Protein AF-A0A368FT03-F1 (afdb_monomer)

pLDDT: mean 78.48, std 18.16, range [35.62, 97.81]

Secondary structure (DSSP, 8-state):
----SSSSSTTSSSS-TTTGGGSGGG--S-TTSTTGGG------GGGS-HHHHHHHHHHHHHHSS-HHHHHHS-TT--------HHHHT-PPP--EEEEEEETTEEEEEEE-

InterPro domains:
  IPR029044 Nucleotide-diphospho-sugar transferases [G3DSA:3.90.550.10] (18-99)

Mean predicted aligned error: 13.99 Å

Organism: Ancylostoma caninum (NCBI:txid29170)

Foldseek 3Di:
DDDDDPDPPVVPPDDDPPCVCVQQQADPDDCPFQCAQNDHRDDDLVPDDPVLNCLQVVCCVPPVDRVSSVSSHHPHHDHDPPDDPVRVPDDPDDFDWDFDDDPHDTDTDTDD

Nearest PDB structures (foldseek):
  4r14-assembly1_B  TM=2.984E-01  e=7.530E+00  Homo sapiens

Radius of gyration: 25.11 Å; Cα contacts (8 Å, |Δi|>4): 96; chains: 1; bounding box: 37×50×64 Å

Sequence (112 aa):
MHVSRQRHLAVFTELQDRDIFLHPIYKSGDPNQEGEKGRAVNIDTNRLSPEQKKLYDLGFQTYAFNQYASDLISVHRTLPDVVDKQGRNRKIRDFSVTPIRDNNTLRLEFTL

Structure (mmCIF, N/CA/C/O backbone):
data_AF-A0A368FT03-F1
#
_entry.id   AF-A0A368FT03-F1
#
loop_
_atom_site.group_PDB
_atom_site.id
_atom_site.type_symbol
_atom_site.label_atom_id
_atom_site.label_alt_id
_atom_site.label_comp_id
_atom_site.label_asym_id
_atom_site.label_entity_id
_atom_site.label_seq_id
_atom_site.pdbx_PDB_ins_code
_atom_site.Cartn_x
_atom_site.Cartn_y
_atom_site.Cartn_z
_atom_site.occupancy
_atom_site.B_iso_or_equiv
_atom_site.auth_seq_id
_atom_site.auth_comp_id
_atom_site.auth_asym_id
_atom_site.auth_atom_id
_atom_site.pdbx_PDB_model_num
ATOM 1 N N . MET A 1 1 ? -23.134 39.662 18.868 1.00 37.06 1 MET A N 1
ATOM 2 C CA . MET A 1 1 ? -23.599 38.718 17.830 1.00 37.06 1 MET A CA 1
ATOM 3 C C . MET A 1 1 ? -22.515 38.586 16.768 1.00 37.06 1 MET A C 1
ATOM 5 O O . MET A 1 1 ? -22.021 39.607 16.320 1.00 37.06 1 MET A O 1
ATOM 9 N N . HIS A 1 2 ? -22.190 37.341 16.408 1.00 36.16 2 HIS A N 1
ATOM 10 C CA . HIS A 1 2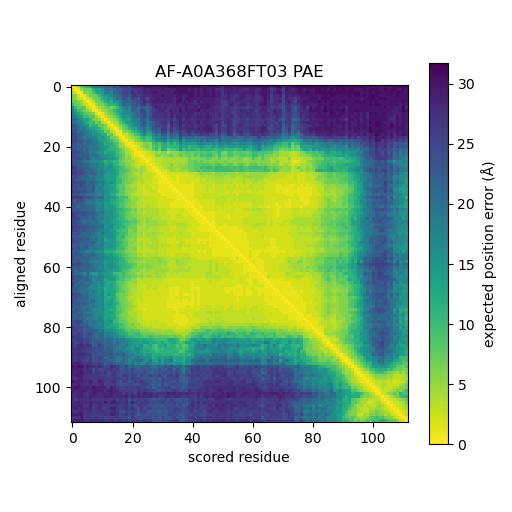 ? -21.395 36.899 15.251 1.00 36.16 2 HIS A CA 1
ATOM 11 C C . HIS A 1 2 ? -19.879 37.167 15.233 1.00 36.16 2 HIS A C 1
ATOM 13 O O . HIS A 1 2 ? -19.376 38.005 14.497 1.00 36.16 2 HIS A O 1
ATOM 19 N N . VAL A 1 3 ? -19.143 36.304 15.942 1.00 43.97 3 VAL A N 1
ATOM 20 C CA . VAL A 1 3 ? -17.785 35.886 15.559 1.00 43.97 3 VAL A CA 1
ATOM 21 C C . VAL A 1 3 ? -17.877 34.405 15.210 1.00 43.97 3 VAL A C 1
ATOM 23 O O . VAL A 1 3 ? -18.119 33.616 16.116 1.00 43.97 3 VAL A O 1
ATOM 26 N N . SER A 1 4 ? -17.761 34.017 13.934 1.00 46.03 4 SER A N 1
ATOM 27 C CA . SER A 1 4 ? -17.463 32.633 13.503 1.00 46.03 4 SER A CA 1
ATOM 28 C C . SER A 1 4 ? -17.352 32.536 11.979 1.00 46.03 4 SER A C 1
ATOM 30 O O . SER A 1 4 ? -18.292 32.132 11.303 1.00 46.03 4 SER A O 1
ATOM 32 N N . ARG A 1 5 ? -16.189 32.884 11.422 1.00 51.78 5 ARG A N 1
ATOM 33 C CA . ARG A 1 5 ? -15.773 32.414 10.083 1.00 51.78 5 ARG A CA 1
ATOM 34 C C . ARG A 1 5 ? -14.251 32.263 9.949 1.00 51.78 5 ARG A C 1
ATOM 36 O O . ARG A 1 5 ? -13.698 32.452 8.877 1.00 51.78 5 ARG A O 1
ATOM 43 N N . GLN A 1 6 ? -13.563 31.905 11.037 1.00 45.94 6 GLN A N 1
ATOM 44 C CA . GLN A 1 6 ? -12.091 31.841 11.047 1.00 45.94 6 GLN A CA 1
ATOM 45 C C . GLN A 1 6 ? -11.498 30.640 11.786 1.00 45.94 6 GLN A C 1
ATOM 47 O O . GLN A 1 6 ? -10.340 30.666 12.177 1.00 45.94 6 GLN A O 1
ATOM 52 N N . ARG A 1 7 ? -12.267 29.558 11.959 1.00 46.31 7 ARG A N 1
ATOM 53 C CA . ARG A 1 7 ? -11.766 28.343 12.626 1.00 46.31 7 ARG A CA 1
ATOM 54 C C . ARG A 1 7 ? -11.421 27.182 11.698 1.00 46.31 7 ARG A C 1
ATOM 56 O O . ARG A 1 7 ? -10.893 26.195 12.181 1.00 46.31 7 ARG A O 1
ATOM 63 N N . HIS A 1 8 ? -11.670 27.296 10.392 1.00 40.62 8 HIS A N 1
AT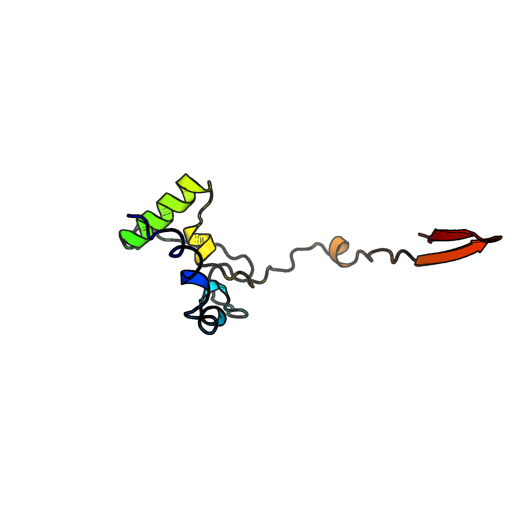OM 64 C CA . HIS A 1 8 ? -11.425 26.177 9.474 1.00 40.62 8 HIS A CA 1
ATOM 65 C C . HIS A 1 8 ? -10.137 26.307 8.647 1.00 40.62 8 HIS A C 1
ATOM 67 O O . HIS A 1 8 ? -9.587 25.291 8.240 1.00 40.62 8 HIS A O 1
ATOM 73 N N . LEU A 1 9 ? -9.634 27.529 8.421 1.00 35.62 9 LEU A N 1
ATOM 74 C CA . LEU A 1 9 ? -8.386 27.741 7.671 1.00 35.62 9 LEU A CA 1
ATOM 75 C C . LEU A 1 9 ? -7.132 27.803 8.558 1.00 35.62 9 LEU A C 1
ATOM 77 O O . LEU A 1 9 ? -6.044 27.546 8.065 1.00 35.62 9 LEU A O 1
ATOM 81 N N . ALA A 1 10 ? -7.272 28.109 9.851 1.00 37.53 10 ALA A N 1
ATOM 82 C CA . ALA A 1 10 ? -6.133 28.312 10.753 1.00 37.53 10 ALA A CA 1
ATOM 83 C C . ALA A 1 10 ? -5.579 27.018 11.383 1.00 37.53 10 ALA A C 1
ATOM 85 O O . ALA A 1 10 ? -4.543 27.053 12.033 1.00 37.53 10 ALA A O 1
ATOM 86 N N . VAL A 1 11 ? -6.245 25.871 11.208 1.00 43.81 11 VAL A N 1
ATOM 87 C CA . VAL A 1 11 ? -5.766 24.590 11.770 1.00 43.81 11 VAL A CA 1
ATOM 88 C C . VAL A 1 11 ? -4.665 23.968 10.902 1.00 43.81 11 VAL A C 1
ATOM 90 O O . VAL A 1 11 ? -3.857 23.198 11.402 1.00 43.81 11 VAL A O 1
ATOM 93 N N . PHE A 1 12 ? -4.587 24.330 9.618 1.00 46.91 12 PHE A N 1
ATOM 94 C CA . PHE A 1 12 ? -3.631 23.735 8.678 1.00 46.91 12 PHE A CA 1
ATOM 95 C C . PHE A 1 12 ? -2.248 24.397 8.667 1.00 46.91 12 PHE A C 1
ATOM 97 O O . PHE A 1 12 ? -1.333 23.831 8.084 1.00 46.91 12 PHE A O 1
ATOM 104 N N . THR A 1 13 ? -2.077 25.579 9.268 1.00 47.09 13 THR A N 1
ATOM 105 C CA . THR A 1 13 ? -0.872 26.394 9.032 1.00 47.09 13 THR A CA 1
ATOM 106 C C . THR A 1 13 ? 0.091 26.505 10.209 1.00 47.09 13 THR A C 1
ATOM 108 O O . THR A 1 13 ? 1.191 27.002 10.003 1.00 47.09 13 THR A O 1
ATOM 111 N N . GLU A 1 14 ? -0.267 26.083 11.427 1.00 52.59 14 GLU A N 1
ATOM 112 C CA . GLU A 1 14 ? 0.537 26.438 12.615 1.00 52.59 14 GLU A CA 1
ATOM 113 C C . GLU A 1 14 ? 1.105 25.287 13.444 1.00 52.59 14 GLU A C 1
ATOM 115 O O . GLU A 1 14 ? 1.884 25.551 14.354 1.00 52.59 14 GLU A O 1
ATOM 120 N N . LEU A 1 15 ? 0.831 24.022 13.122 1.00 50.19 15 LEU A N 1
ATOM 121 C CA . LEU A 1 15 ? 1.458 22.897 13.816 1.00 50.19 15 LEU A CA 1
ATOM 122 C C . LEU A 1 15 ? 1.809 21.784 12.809 1.00 50.19 15 LEU A C 1
ATOM 124 O O . LEU A 1 15 ? 0.917 21.211 12.194 1.00 50.19 15 LEU A O 1
ATOM 128 N N . GLN A 1 16 ? 3.109 21.463 12.697 1.00 51.97 16 GLN A N 1
ATOM 129 C CA . GLN A 1 16 ? 3.655 20.162 12.252 1.00 51.97 16 GLN A CA 1
ATOM 130 C C . GLN A 1 16 ? 4.115 19.876 10.788 1.00 51.97 16 GLN A C 1
ATOM 132 O O . GLN A 1 16 ? 4.123 18.721 10.370 1.00 51.97 16 GLN A O 1
ATOM 137 N N . ASP A 1 17 ? 4.688 20.821 10.033 1.00 56.72 17 ASP A N 1
ATOM 138 C CA . ASP A 1 17 ? 5.345 20.490 8.734 1.00 56.72 17 ASP A CA 1
ATOM 139 C C . ASP A 1 17 ? 6.614 19.606 8.841 1.00 56.72 17 ASP A C 1
ATOM 141 O O . ASP A 1 17 ? 7.130 19.103 7.842 1.00 56.72 17 ASP A O 1
ATOM 145 N N . ARG A 1 18 ? 7.162 19.395 10.044 1.00 53.66 18 ARG A N 1
ATOM 146 C CA . ARG A 1 18 ? 8.333 18.519 10.245 1.00 53.66 18 ARG A CA 1
ATOM 147 C C . ARG A 1 18 ? 7.969 17.058 10.523 1.00 53.66 18 ARG A C 1
ATOM 149 O O . ARG A 1 18 ? 8.794 16.189 10.252 1.00 53.66 18 ARG A O 1
ATOM 156 N N . ASP A 1 19 ? 6.741 16.785 10.962 1.00 59.00 19 ASP A N 1
ATOM 157 C CA . ASP A 1 19 ? 6.302 15.436 11.349 1.00 59.00 19 ASP A CA 1
ATOM 158 C C . ASP A 1 19 ? 5.628 14.674 10.198 1.00 59.00 19 ASP A C 1
ATOM 160 O O . ASP A 1 19 ? 5.543 13.447 10.233 1.00 59.00 19 ASP A O 1
ATOM 164 N N . ILE A 1 20 ? 5.228 15.362 9.123 1.00 62.16 20 ILE A N 1
ATOM 165 C CA . ILE A 1 20 ? 4.688 14.714 7.917 1.00 62.16 20 ILE A CA 1
ATOM 166 C C . ILE A 1 20 ? 5.689 13.734 7.292 1.00 62.16 20 ILE A C 1
ATOM 168 O O . ILE A 1 20 ? 5.306 12.633 6.918 1.00 62.16 20 ILE A O 1
ATOM 172 N N . PHE A 1 21 ? 6.984 14.062 7.264 1.00 62.75 21 PHE A N 1
ATOM 173 C CA . PHE A 1 21 ? 8.019 13.169 6.725 1.00 62.75 21 PHE A CA 1
ATOM 174 C C . PHE A 1 21 ? 8.384 12.012 7.670 1.00 62.75 21 PHE A C 1
ATOM 176 O O . PHE A 1 21 ? 9.042 11.063 7.247 1.00 62.75 21 PHE A O 1
ATOM 183 N N . LEU A 1 22 ? 7.959 12.074 8.936 1.00 68.81 22 LEU A N 1
ATOM 184 C CA . LEU A 1 22 ? 8.089 10.985 9.909 1.00 68.81 22 LEU A CA 1
ATOM 185 C C . LEU A 1 22 ? 6.877 10.047 9.892 1.00 68.81 22 LEU A C 1
ATOM 187 O O . LEU A 1 22 ? 6.953 8.942 10.433 1.00 68.81 22 LEU A O 1
ATOM 191 N N . HIS A 1 23 ? 5.764 10.458 9.275 1.00 78.19 23 HIS A N 1
ATOM 192 C CA . HIS A 1 23 ? 4.572 9.628 9.211 1.00 78.19 23 HIS A CA 1
ATOM 193 C C . HIS A 1 23 ? 4.862 8.362 8.379 1.00 78.19 23 HIS A C 1
ATOM 195 O O . HIS A 1 23 ? 5.391 8.473 7.267 1.00 78.19 23 HIS A O 1
ATOM 201 N N . PRO A 1 24 ? 4.501 7.155 8.864 1.00 75.56 24 PRO A N 1
ATOM 202 C CA . PRO A 1 24 ? 4.866 5.889 8.221 1.00 75.56 24 PRO A CA 1
ATOM 203 C C . PRO A 1 24 ? 4.512 5.803 6.730 1.00 75.56 24 PRO A C 1
ATOM 205 O O . PRO A 1 24 ? 5.248 5.194 5.957 1.00 75.56 24 PRO A O 1
ATOM 208 N N . ILE A 1 25 ? 3.431 6.465 6.311 1.00 83.94 25 ILE A N 1
ATOM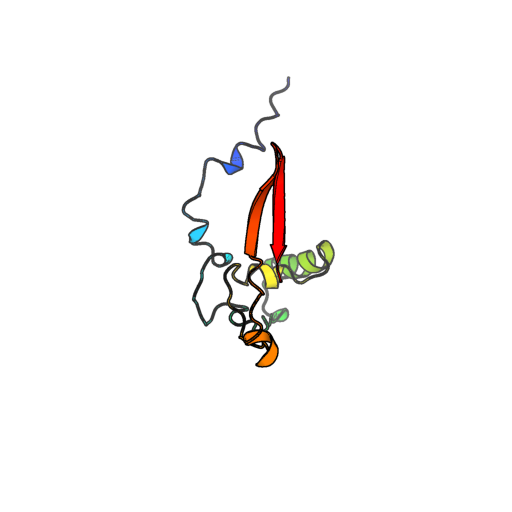 209 C CA . ILE A 1 25 ? 2.979 6.498 4.911 1.00 83.94 25 ILE A CA 1
ATOM 210 C C . ILE A 1 25 ? 3.950 7.208 3.956 1.00 83.94 25 ILE A C 1
ATOM 212 O O . ILE A 1 25 ? 3.915 6.926 2.765 1.00 83.94 25 ILE A O 1
ATOM 216 N N . TYR A 1 26 ? 4.820 8.100 4.446 1.00 83.94 26 TYR A N 1
ATOM 217 C CA . TYR A 1 26 ? 5.832 8.794 3.633 1.00 83.94 26 TYR A CA 1
ATOM 218 C C . TYR A 1 26 ? 7.232 8.186 3.781 1.00 83.94 26 TYR A C 1
ATOM 220 O O . TYR A 1 26 ? 8.172 8.611 3.107 1.00 8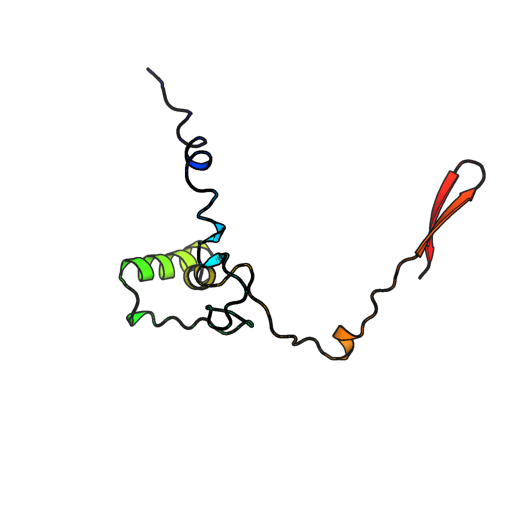3.94 26 TYR A O 1
ATOM 228 N N . LYS A 1 27 ? 7.398 7.165 4.631 1.00 81.25 27 LYS A N 1
ATOM 229 C CA . LYS A 1 27 ? 8.662 6.430 4.718 1.00 81.25 27 LYS A CA 1
ATOM 230 C C . LYS A 1 27 ? 8.893 5.685 3.401 1.00 81.25 27 LYS A C 1
ATOM 232 O O . LYS A 1 27 ? 7.974 5.079 2.857 1.00 81.25 27 LYS A O 1
ATOM 237 N N . SER A 1 28 ? 10.113 5.739 2.879 1.00 82.62 28 SER A N 1
ATOM 238 C CA . SER A 1 28 ? 10.512 5.040 1.654 1.00 82.62 28 SER A CA 1
ATOM 239 C C . SER A 1 28 ? 11.682 4.096 1.925 1.00 82.62 28 SER A C 1
ATOM 241 O O . SER A 1 28 ? 12.423 4.266 2.895 1.00 82.62 28 SER A O 1
ATOM 243 N N . GLY A 1 29 ? 11.837 3.078 1.076 1.00 80.38 29 GLY A N 1
ATOM 244 C CA . GLY A 1 29 ? 12.999 2.185 1.093 1.00 80.38 29 GLY A CA 1
ATOM 245 C C . GLY A 1 29 ? 13.010 1.116 2.190 1.00 80.38 29 GLY A C 1
ATOM 246 O O . GLY A 1 29 ? 13.996 0.392 2.292 1.00 80.38 29 GLY A O 1
ATOM 247 N N . ASP A 1 30 ? 11.947 0.979 2.988 1.00 89.00 30 ASP A N 1
ATOM 248 C CA . ASP A 1 30 ? 11.823 -0.105 3.965 1.00 89.00 30 ASP A CA 1
ATOM 249 C C . ASP A 1 30 ? 11.280 -1.375 3.282 1.00 89.00 30 ASP A C 1
ATOM 251 O O . ASP A 1 30 ? 10.088 -1.443 2.974 1.00 89.00 30 ASP A O 1
ATOM 255 N N . PRO A 1 31 ? 12.112 -2.408 3.039 1.00 90.62 31 PRO A N 1
ATOM 256 C CA . PRO A 1 31 ? 11.686 -3.600 2.311 1.00 90.62 31 PRO A CA 1
ATOM 257 C C . PRO A 1 31 ? 10.593 -4.390 3.038 1.00 90.62 31 PRO A C 1
ATOM 259 O O . PRO A 1 31 ? 9.909 -5.181 2.384 1.00 90.62 31 PRO A O 1
ATOM 262 N N . ASN A 1 32 ? 10.429 -4.189 4.352 1.00 91.50 32 ASN A N 1
ATOM 263 C CA . ASN A 1 32 ? 9.465 -4.889 5.200 1.00 91.50 32 ASN A CA 1
ATOM 264 C C . ASN A 1 32 ? 8.158 -4.118 5.383 1.00 91.50 32 ASN A C 1
ATOM 266 O O . ASN A 1 32 ? 7.234 -4.647 5.994 1.00 91.50 32 ASN A O 1
ATOM 270 N N . GLN A 1 33 ? 8.064 -2.898 4.856 1.00 91.75 33 GLN A N 1
ATOM 271 C CA . GLN A 1 33 ? 6.836 -2.125 4.927 1.00 91.75 33 GLN A CA 1
ATOM 272 C C . GLN A 1 33 ? 5.678 -2.840 4.219 1.00 91.75 33 GLN A C 1
ATOM 274 O O . GLN A 1 33 ? 5.862 -3.571 3.235 1.00 91.75 33 GLN A O 1
ATOM 279 N N . GLU A 1 34 ? 4.473 -2.619 4.736 1.00 94.81 34 GLU A N 1
ATOM 280 C CA . GLU A 1 34 ? 3.240 -3.126 4.148 1.00 94.81 34 GLU A CA 1
ATOM 281 C C . GLU A 1 34 ? 3.108 -2.683 2.685 1.00 94.81 34 GLU A C 1
ATOM 283 O O . GLU A 1 34 ? 3.324 -1.523 2.329 1.00 94.81 34 GLU A O 1
ATOM 288 N N . GLY A 1 35 ? 2.783 -3.633 1.808 1.00 94.88 35 GLY A N 1
ATOM 289 C CA . GLY A 1 35 ? 2.587 -3.368 0.381 1.00 94.88 35 GLY A CA 1
ATOM 290 C C . GLY A 1 35 ? 3.853 -3.142 -0.453 1.00 94.88 35 GLY A C 1
ATOM 291 O O . GLY A 1 35 ? 3.734 -2.954 -1.670 1.00 94.88 35 GLY A O 1
ATOM 292 N N . GLU A 1 36 ? 5.047 -3.174 0.150 1.00 95.94 36 GLU A N 1
ATOM 293 C CA . GLU A 1 36 ? 6.314 -2.956 -0.555 1.00 95.94 36 GLU A CA 1
ATOM 294 C C . GLU A 1 36 ? 6.563 -4.047 -1.608 1.00 95.94 36 GLU A C 1
ATOM 296 O O . GLU A 1 36 ? 6.293 -5.231 -1.376 1.00 95.94 36 GLU A O 1
ATOM 301 N N . LYS A 1 37 ? 7.076 -3.672 -2.789 1.00 94.81 37 LYS A N 1
ATOM 302 C CA . LYS A 1 37 ? 7.155 -4.553 -3.974 1.00 94.81 37 LYS A CA 1
ATOM 303 C C . LYS A 1 37 ? 5.798 -5.141 -4.379 1.00 94.81 37 LYS A C 1
ATOM 305 O O . LYS A 1 37 ? 5.732 -6.249 -4.908 1.00 94.81 37 LYS A O 1
ATOM 310 N N . GLY A 1 38 ? 4.705 -4.430 -4.108 1.00 94.25 38 GLY A N 1
ATOM 311 C CA . GLY A 1 38 ? 3.357 -4.866 -4.471 1.00 94.25 38 GLY A CA 1
ATOM 312 C C . GLY A 1 38 ? 2.852 -6.100 -3.719 1.00 94.25 38 GLY A C 1
ATOM 313 O O . GLY A 1 38 ? 1.902 -6.728 -4.183 1.00 94.25 38 GLY A O 1
ATOM 314 N N . ARG A 1 39 ? 3.464 -6.473 -2.586 1.00 95.94 39 ARG A N 1
ATOM 315 C CA . ARG A 1 39 ? 2.991 -7.602 -1.771 1.00 95.94 39 ARG A CA 1
ATOM 316 C C . ARG A 1 39 ? 1.589 -7.328 -1.221 1.00 95.94 39 ARG A C 1
ATOM 318 O O . ARG A 1 39 ? 1.237 -6.186 -0.943 1.00 95.94 39 ARG A O 1
ATOM 325 N N . ALA A 1 40 ? 0.792 -8.379 -1.049 1.00 96.31 40 ALA A N 1
ATOM 326 C CA . ALA A 1 40 ? -0.519 -8.250 -0.426 1.00 96.31 40 ALA A CA 1
ATOM 327 C C . ALA A 1 40 ? -0.374 -7.865 1.055 1.00 96.31 40 ALA A C 1
ATOM 329 O O . ALA A 1 40 ? 0.413 -8.476 1.777 1.00 96.31 40 ALA A O 1
ATOM 330 N N . VAL A 1 41 ? -1.163 -6.886 1.498 1.00 96.00 41 VAL A N 1
ATOM 331 C CA . VAL A 1 41 ? -1.321 -6.544 2.917 1.00 96.00 41 VAL A CA 1
ATOM 332 C C . VAL A 1 41 ? -2.412 -7.444 3.481 1.00 96.00 41 VAL A C 1
ATOM 334 O O . VAL A 1 41 ? -3.580 -7.313 3.108 1.00 96.00 41 VAL A O 1
ATOM 337 N N . ASN A 1 42 ? -2.032 -8.400 4.327 1.00 94.62 42 ASN A N 1
ATOM 338 C CA . ASN A 1 42 ? -2.969 -9.356 4.910 1.00 94.62 42 ASN A CA 1
ATOM 339 C C . ASN A 1 42 ? -3.355 -8.914 6.324 1.00 94.62 42 ASN A C 1
ATOM 341 O O . ASN A 1 42 ? -2.518 -8.888 7.223 1.00 94.62 42 ASN A O 1
ATOM 345 N N . ILE A 1 43 ? -4.624 -8.558 6.511 1.00 94.94 43 ILE A N 1
ATOM 346 C CA . ILE A 1 43 ? -5.143 -8.045 7.779 1.00 94.94 43 ILE A CA 1
ATOM 347 C C . ILE A 1 43 ? -5.985 -9.133 8.436 1.00 94.94 43 ILE A C 1
ATOM 349 O O . ILE A 1 43 ? -7.056 -9.482 7.941 1.00 94.94 43 ILE A O 1
ATOM 353 N N . ASP A 1 44 ? -5.523 -9.626 9.583 1.00 96.06 44 ASP A N 1
ATOM 354 C CA . ASP A 1 44 ? -6.330 -10.484 10.447 1.00 96.06 44 ASP A CA 1
ATOM 355 C C . ASP A 1 44 ? -7.335 -9.626 11.224 1.00 96.06 44 ASP A C 1
ATOM 357 O O . ASP A 1 44 ? -7.005 -8.978 12.221 1.00 96.06 44 ASP A O 1
ATOM 361 N N . THR A 1 45 ? -8.579 -9.610 10.749 1.00 94.50 45 THR A N 1
ATOM 362 C CA . THR A 1 45 ? -9.657 -8.784 11.306 1.00 94.50 45 THR A CA 1
ATOM 363 C C . THR A 1 45 ? -10.016 -9.150 12.745 1.00 94.50 45 THR A C 1
ATOM 365 O O . THR A 1 45 ? -10.530 -8.297 13.468 1.00 94.5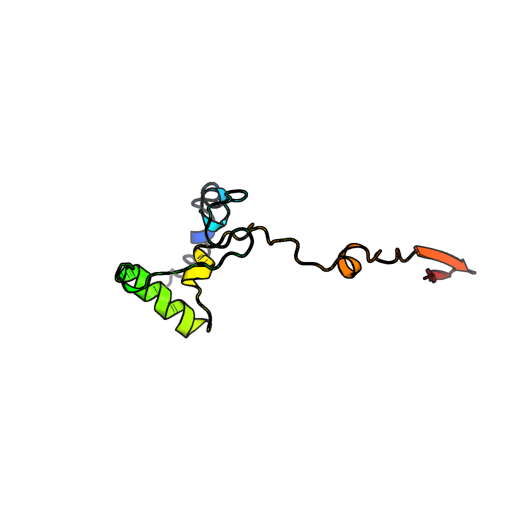0 45 THR A O 1
ATOM 368 N N . ASN A 1 46 ? -9.697 -10.369 13.198 1.00 96.81 46 ASN A N 1
ATOM 369 C CA . ASN A 1 46 ? -9.938 -10.803 14.578 1.00 96.81 46 ASN A CA 1
ATOM 370 C C . ASN A 1 46 ? -8.931 -10.207 15.567 1.00 96.81 46 ASN A C 1
ATOM 372 O O . ASN A 1 46 ? -9.167 -10.216 16.773 1.00 96.81 46 ASN A O 1
ATOM 376 N N . ARG A 1 47 ? -7.798 -9.704 15.064 1.00 97.00 47 ARG A N 1
ATOM 377 C CA . ARG A 1 47 ? -6.729 -9.099 15.869 1.00 97.00 47 ARG A CA 1
ATOM 378 C C . ARG A 1 47 ? -6.773 -7.575 15.871 1.00 97.00 47 ARG A C 1
ATOM 380 O O . ARG A 1 47 ? -5.941 -6.953 16.528 1.00 97.00 47 ARG A O 1
ATOM 387 N N . LEU A 1 48 ? -7.720 -6.976 15.150 1.00 96.31 48 LEU A N 1
ATOM 388 C CA . LEU A 1 48 ? -7.930 -5.535 15.159 1.00 96.31 48 LEU A CA 1
ATOM 389 C C . LEU A 1 48 ? -8.573 -5.102 16.475 1.00 96.31 48 LEU A C 1
ATOM 391 O O . LEU A 1 48 ? -9.507 -5.737 16.971 1.00 96.31 48 LEU A O 1
ATOM 395 N N . SER A 1 49 ? -8.120 -3.970 17.009 1.00 97.81 49 SER A N 1
ATOM 396 C CA . SER A 1 49 ? -8.854 -3.301 18.078 1.00 97.81 49 SER A CA 1
ATOM 397 C C . SER A 1 49 ? -10.243 -2.865 17.579 1.00 97.81 49 SER A C 1
ATOM 399 O O . SER A 1 49 ? -10.447 -2.690 16.371 1.00 97.81 49 SER A O 1
ATOM 401 N N . PRO A 1 50 ? -11.213 -2.621 18.478 1.00 97.62 50 PRO A N 1
ATOM 402 C CA . PRO A 1 50 ? -12.527 -2.118 18.078 1.00 97.62 50 PRO A CA 1
ATOM 403 C C . PRO A 1 50 ? -12.469 -0.823 17.252 1.00 97.62 50 PRO A C 1
ATOM 405 O O . PRO A 1 50 ? -13.299 -0.614 16.371 1.00 97.62 50 PRO A O 1
ATOM 408 N N . GLU A 1 51 ? -11.491 0.045 17.515 1.00 96.31 51 GLU A N 1
ATOM 409 C CA . GLU A 1 51 ? -11.285 1.297 16.779 1.00 96.31 51 GLU A CA 1
ATOM 410 C C . GLU A 1 51 ? -10.715 1.046 15.382 1.00 96.31 51 GLU A C 1
ATOM 412 O O . GLU A 1 51 ? -11.244 1.560 14.397 1.00 96.31 51 GLU A O 1
ATOM 417 N N . GLN A 1 52 ? -9.699 0.187 15.273 1.00 96.06 52 GLN A N 1
ATOM 418 C CA . GLN A 1 52 ? -9.128 -0.204 13.983 1.00 96.06 52 GLN A CA 1
ATOM 419 C C . GLN A 1 52 ? -10.161 -0.911 13.106 1.00 96.06 52 GLN A C 1
ATOM 421 O O . GLN A 1 52 ? -10.251 -0.635 11.912 1.00 96.06 52 GLN A O 1
ATOM 426 N N . LYS A 1 53 ? -10.992 -1.777 13.697 1.00 96.56 53 LYS A N 1
ATOM 427 C CA . LYS A 1 53 ? -12.065 -2.460 12.973 1.00 96.56 53 LYS A CA 1
ATOM 428 C C . LYS A 1 53 ? -13.091 -1.474 12.408 1.00 96.56 53 LYS A C 1
ATOM 430 O O . LYS A 1 53 ? -13.520 -1.637 11.272 1.00 96.56 53 LYS A O 1
ATOM 435 N N . LYS A 1 54 ? -13.450 -0.423 13.155 1.00 95.88 54 LYS A N 1
ATOM 436 C CA . LYS A 1 54 ? -14.334 0.637 12.640 1.00 95.88 54 LYS A CA 1
ATOM 437 C C . LYS A 1 54 ? -13.728 1.343 11.429 1.00 95.88 54 LYS A C 1
ATOM 439 O O . LYS A 1 54 ? -14.445 1.561 10.460 1.00 95.88 54 LYS A O 1
ATOM 444 N N . LEU A 1 55 ? -12.436 1.678 11.467 1.00 94.75 55 LEU A N 1
ATOM 445 C CA . LEU A 1 55 ? -11.744 2.302 10.330 1.00 94.75 55 LEU A CA 1
ATOM 446 C C . LEU A 1 55 ? -11.692 1.365 9.115 1.00 94.75 55 LEU A C 1
ATOM 448 O O . LEU A 1 55 ? -11.971 1.791 7.996 1.00 94.75 55 LEU A O 1
ATOM 452 N N . TYR A 1 56 ? -11.401 0.085 9.353 1.00 95.06 56 TYR A N 1
ATOM 453 C CA . TYR A 1 56 ? -11.428 -0.963 8.335 1.00 95.06 56 TYR A CA 1
ATOM 454 C C . TYR A 1 56 ? -12.798 -1.063 7.645 1.00 95.06 56 TYR A C 1
ATOM 456 O O . TYR A 1 56 ? -12.876 -0.996 6.418 1.00 95.06 56 TYR A O 1
ATOM 464 N N . ASP A 1 57 ? -13.879 -1.166 8.425 1.00 95.19 57 ASP A N 1
ATOM 465 C CA . ASP A 1 57 ? -15.241 -1.306 7.898 1.00 95.19 57 ASP A CA 1
ATOM 466 C C . ASP A 1 57 ? -15.716 -0.017 7.189 1.00 95.19 57 ASP A C 1
ATOM 468 O O . ASP A 1 57 ? -16.323 -0.078 6.115 1.00 95.19 57 ASP A O 1
ATOM 472 N N . LEU A 1 58 ? -15.417 1.157 7.762 1.00 95.06 58 LEU A N 1
ATOM 473 C CA . LEU A 1 58 ? -15.837 2.463 7.240 1.00 95.06 58 LEU A CA 1
ATOM 474 C C . LEU A 1 58 ? -15.216 2.768 5.875 1.00 95.06 58 LEU A C 1
ATOM 476 O O . LEU A 1 58 ? -15.911 3.267 4.987 1.00 95.06 58 LEU A O 1
ATOM 480 N N . GLY A 1 59 ? -13.927 2.467 5.701 1.00 90.62 59 GLY A N 1
ATOM 481 C CA . GLY A 1 59 ? -13.220 2.716 4.447 1.00 90.62 59 GLY A CA 1
ATOM 482 C C . GLY A 1 59 ? -13.874 1.992 3.271 1.00 90.62 59 GLY A C 1
ATOM 483 O O . GLY A 1 59 ? -14.119 2.588 2.222 1.00 90.62 59 GLY A O 1
ATOM 484 N N . PHE A 1 60 ? -14.257 0.730 3.478 1.00 89.31 60 PHE A N 1
ATOM 485 C CA . PHE A 1 60 ? -14.918 -0.058 2.442 1.00 89.31 60 PHE A CA 1
ATOM 486 C C . PHE A 1 60 ? -16.327 0.454 2.128 1.00 89.3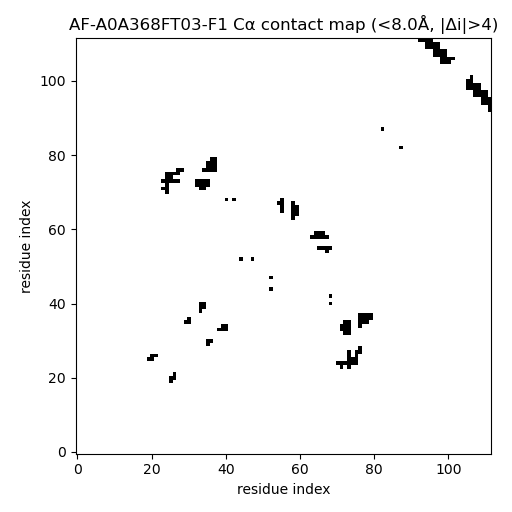1 60 PHE A C 1
ATOM 488 O O . PHE A 1 60 ? -16.686 0.575 0.960 1.00 89.31 60 PHE A O 1
ATOM 495 N N . GLN A 1 61 ? -17.112 0.810 3.149 1.00 93.81 61 GLN A N 1
ATOM 496 C CA . GLN A 1 61 ? -18.457 1.370 2.956 1.00 93.81 61 GLN A CA 1
ATOM 497 C C . GLN A 1 61 ? -18.435 2.727 2.242 1.00 93.81 61 GLN A C 1
ATOM 499 O O . GLN A 1 61 ? -19.321 3.013 1.442 1.00 93.81 61 GLN A O 1
ATOM 504 N N . THR A 1 62 ? -17.427 3.556 2.524 1.00 95.81 62 THR A N 1
ATOM 505 C CA . THR A 1 62 ? -17.346 4.931 2.010 1.00 95.81 62 THR A CA 1
ATOM 506 C C . THR A 1 62 ? -16.748 4.986 0.607 1.00 95.81 62 THR A C 1
ATOM 508 O O . THR A 1 62 ? -17.231 5.739 -0.236 1.00 95.81 62 THR A O 1
ATOM 511 N N . TYR A 1 63 ? -15.708 4.190 0.342 1.00 95.44 63 TYR A N 1
ATOM 512 C CA . TYR A 1 63 ? -14.901 4.318 -0.874 1.00 95.44 63 TYR A CA 1
ATOM 513 C C . TYR A 1 63 ? -14.912 3.076 -1.773 1.00 95.44 63 TYR A C 1
ATOM 515 O O . TYR A 1 63 ? -14.299 3.097 -2.838 1.00 95.44 63 TYR A O 1
ATOM 523 N N . ALA A 1 64 ? -15.598 2.001 -1.370 1.00 95.44 64 ALA A N 1
ATOM 524 C CA . ALA A 1 64 ? -15.636 0.715 -2.076 1.00 95.44 64 ALA A CA 1
ATOM 525 C C . ALA A 1 64 ? -14.257 0.042 -2.258 1.00 95.44 64 ALA A C 1
ATOM 527 O O . ALA A 1 64 ? -14.084 -0.819 -3.121 1.00 95.44 64 ALA A O 1
ATOM 528 N N . PHE A 1 65 ? -13.275 0.402 -1.426 1.00 94.69 65 PHE A N 1
ATOM 529 C CA . PHE A 1 65 ? -11.985 -0.280 -1.318 1.00 94.69 65 PHE A CA 1
ATOM 530 C C . PHE A 1 65 ? -11.494 -0.303 0.134 1.00 94.69 65 PHE A C 1
ATOM 532 O O . PHE A 1 65 ? -11.991 0.424 0.993 1.00 94.69 65 PH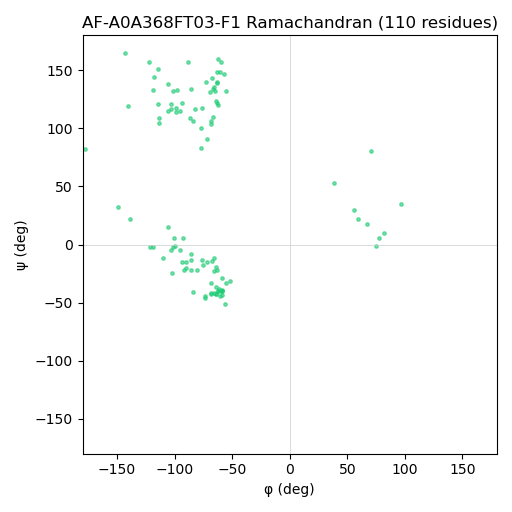E A O 1
ATOM 539 N N . ASN A 1 66 ? -10.503 -1.147 0.429 1.00 94.19 66 ASN A N 1
ATOM 540 C CA . ASN A 1 66 ? -9.926 -1.242 1.768 1.00 94.19 66 ASN A CA 1
ATOM 541 C C . ASN A 1 66 ? -8.976 -0.063 2.041 1.00 94.19 66 ASN A C 1
ATOM 543 O O . ASN A 1 66 ? -7.760 -0.173 1.869 1.00 94.19 66 ASN A O 1
ATOM 547 N N . GLN A 1 67 ? -9.545 1.070 2.451 1.00 94.81 67 GLN A N 1
ATOM 548 C CA . GLN A 1 67 ? -8.774 2.259 2.809 1.00 94.81 67 GLN A CA 1
ATOM 549 C C . GLN A 1 67 ? -7.811 1.984 3.965 1.00 94.81 67 GLN A C 1
ATOM 551 O O . GLN A 1 67 ? -6.665 2.402 3.896 1.00 94.81 67 GLN A O 1
ATOM 556 N N . TYR A 1 68 ? -8.225 1.211 4.971 1.00 95.19 68 TYR A N 1
ATOM 557 C CA . TYR A 1 68 ? -7.358 0.881 6.101 1.00 95.19 68 TYR A CA 1
ATOM 558 C C . TYR A 1 68 ? -6.073 0.167 5.657 1.00 95.19 68 TYR A C 1
ATOM 560 O O . TYR A 1 68 ? -4.996 0.488 6.143 1.00 95.19 68 TYR A O 1
ATOM 568 N N . ALA A 1 69 ? -6.150 -0.753 4.689 1.00 95.44 69 ALA A N 1
ATOM 569 C CA . ALA A 1 69 ? -4.953 -1.330 4.077 1.00 95.44 69 ALA A CA 1
ATOM 570 C C . ALA A 1 69 ? -4.146 -0.284 3.297 1.00 95.44 69 ALA A C 1
ATOM 572 O O . ALA A 1 69 ? -2.924 -0.274 3.391 1.00 95.44 69 ALA A O 1
ATOM 573 N N . SER A 1 70 ? -4.813 0.595 2.542 1.00 94.81 70 SER A N 1
ATOM 574 C CA . SER A 1 70 ? -4.154 1.675 1.795 1.00 94.81 70 SER A CA 1
ATOM 575 C C . SER A 1 70 ? -3.361 2.614 2.706 1.00 94.81 70 SER A C 1
ATOM 577 O O . SER A 1 70 ? -2.248 2.988 2.356 1.00 94.81 70 SER A O 1
ATOM 579 N N . ASP A 1 71 ? -3.895 2.944 3.881 1.00 93.06 71 ASP A N 1
ATOM 580 C CA . ASP A 1 71 ? -3.271 3.847 4.852 1.00 93.06 71 ASP A CA 1
ATOM 581 C C . ASP A 1 71 ? -2.049 3.219 5.553 1.00 93.06 71 ASP A C 1
ATOM 583 O O . ASP A 1 71 ? -1.253 3.929 6.163 1.00 93.06 71 ASP A O 1
ATOM 587 N N . LEU A 1 72 ? -1.860 1.896 5.462 1.00 93.00 72 LEU A N 1
ATOM 588 C CA . LEU A 1 72 ? -0.643 1.210 5.927 1.00 93.00 72 LEU A CA 1
ATOM 589 C C . LEU A 1 72 ? 0.470 1.208 4.868 1.00 93.00 72 LEU A C 1
ATOM 591 O O . LEU A 1 72 ? 1.649 1.044 5.198 1.00 93.00 72 LEU A O 1
ATOM 595 N N . ILE A 1 73 ? 0.103 1.370 3.598 1.00 93.94 73 ILE A N 1
ATOM 596 C CA . ILE A 1 73 ? 1.013 1.275 2.460 1.00 93.94 73 ILE A CA 1
ATOM 597 C C . ILE A 1 73 ? 1.688 2.629 2.227 1.00 93.94 73 ILE A C 1
ATOM 599 O O . ILE A 1 73 ? 1.034 3.669 2.177 1.00 93.94 73 ILE A O 1
ATOM 603 N N . SER A 1 74 ? 3.008 2.621 2.024 1.00 93.81 74 SER A N 1
ATOM 604 C CA . SER A 1 74 ? 3.732 3.844 1.661 1.00 93.81 74 SER A CA 1
ATOM 605 C C . SER A 1 74 ? 3.281 4.396 0.313 1.00 93.81 74 SER A C 1
ATOM 607 O O . SER A 1 74 ? 3.177 3.659 -0.675 1.00 93.81 74 SER A O 1
ATOM 609 N N . VAL A 1 75 ? 3.141 5.720 0.230 1.00 93.31 75 VAL A N 1
ATOM 610 C CA . VAL A 1 75 ? 2.935 6.426 -1.044 1.00 93.31 75 VAL A CA 1
ATOM 611 C C . VAL A 1 75 ? 4.170 6.363 -1.954 1.00 93.31 75 VAL A C 1
ATOM 613 O O . VAL A 1 75 ? 4.071 6.632 -3.148 1.00 93.31 75 VAL A O 1
ATOM 616 N N . HIS A 1 76 ? 5.326 5.963 -1.413 1.00 93.31 76 HIS A N 1
ATOM 617 C CA . HIS A 1 76 ? 6.592 5.789 -2.128 1.00 93.31 76 HIS A CA 1
ATOM 618 C C . HIS A 1 76 ? 6.971 4.317 -2.364 1.00 93.31 76 HIS A C 1
ATOM 620 O O . HIS A 1 76 ? 8.131 4.036 -2.672 1.00 93.31 76 HIS A O 1
ATOM 626 N N . ARG A 1 77 ? 6.034 3.370 -2.209 1.00 94.62 77 ARG A N 1
ATOM 627 C CA . ARG A 1 77 ? 6.324 1.940 -2.402 1.00 94.62 77 ARG A CA 1
ATOM 628 C C . ARG A 1 77 ? 6.889 1.649 -3.793 1.00 94.62 77 ARG A C 1
ATOM 630 O O . ARG A 1 77 ? 6.447 2.234 -4.786 1.00 94.62 77 ARG A O 1
ATOM 637 N N . THR A 1 78 ? 7.782 0.671 -3.895 1.00 94.44 78 THR A N 1
ATOM 638 C CA . THR A 1 78 ? 8.208 0.167 -5.208 1.00 94.44 78 THR A CA 1
ATOM 639 C C . THR A 1 78 ? 7.296 -0.955 -5.701 1.00 94.44 78 THR A C 1
ATOM 641 O O . THR A 1 78 ? 6.616 -1.630 -4.923 1.00 94.44 78 THR A O 1
ATOM 644 N N . LEU A 1 79 ? 7.277 -1.165 -7.017 1.00 93.94 79 LEU A N 1
ATOM 645 C CA . LEU A 1 79 ? 6.636 -2.310 -7.658 1.00 93.94 79 LEU A CA 1
ATOM 646 C C . LEU A 1 79 ? 7.699 -3.193 -8.322 1.00 93.94 79 LEU A C 1
ATOM 648 O O . LEU A 1 79 ? 8.747 -2.688 -8.731 1.00 93.94 79 LEU A O 1
ATOM 652 N N . PRO A 1 80 ? 7.456 -4.509 -8.428 1.00 92.38 80 PRO A N 1
ATOM 653 C CA . PRO A 1 80 ? 8.359 -5.403 -9.126 1.00 92.38 80 PRO A CA 1
ATOM 654 C C . PRO A 1 80 ? 8.338 -5.088 -10.623 1.00 92.38 80 PRO A C 1
ATOM 656 O O . PRO A 1 80 ? 7.287 -4.788 -11.193 1.00 92.38 80 PRO A O 1
ATOM 659 N N . ASP A 1 81 ? 9.499 -5.198 -11.264 1.00 90.12 81 ASP A N 1
ATOM 660 C CA . ASP A 1 81 ? 9.600 -5.106 -12.719 1.00 90.12 81 ASP A CA 1
ATOM 661 C C . ASP A 1 81 ? 9.009 -6.372 -13.355 1.00 90.12 81 ASP A C 1
ATOM 663 O O . ASP A 1 81 ? 9.681 -7.391 -13.516 1.00 90.12 81 ASP A O 1
ATOM 667 N N . VAL A 1 82 ? 7.712 -6.314 -13.656 1.00 89.25 82 VAL A N 1
ATOM 668 C 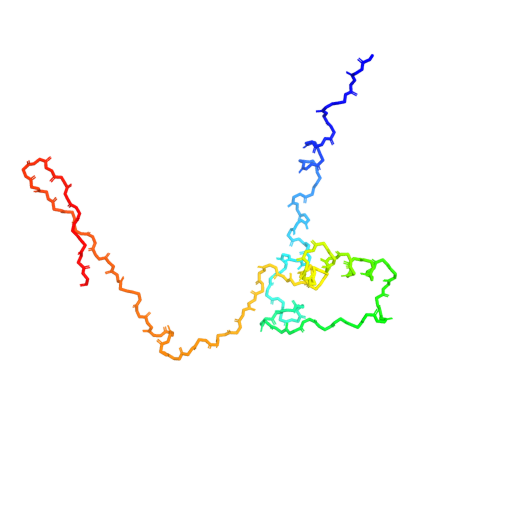CA . VAL A 1 82 ? 6.954 -7.390 -14.316 1.00 89.25 82 VAL A CA 1
ATOM 669 C C . VAL A 1 82 ? 6.753 -7.128 -15.807 1.00 89.25 82 VAL A C 1
ATOM 671 O O . VAL A 1 82 ? 6.039 -7.877 -16.473 1.00 89.25 82 VAL A O 1
ATOM 674 N N . VAL A 1 83 ? 7.362 -6.066 -16.344 1.00 86.75 83 VAL A N 1
ATOM 675 C CA . VAL A 1 83 ? 7.219 -5.714 -17.754 1.00 86.75 83 VAL A CA 1
ATOM 676 C C . VAL A 1 83 ? 7.931 -6.770 -18.595 1.00 86.75 83 VAL A C 1
ATOM 678 O O . VAL A 1 83 ? 9.087 -7.144 -18.353 1.00 86.75 83 VAL A O 1
ATOM 681 N N . ASP A 1 84 ? 7.232 -7.268 -19.609 1.00 85.38 84 ASP A N 1
ATOM 682 C CA . ASP A 1 84 ? 7.805 -8.224 -20.538 1.00 85.38 84 ASP A CA 1
ATOM 683 C C . ASP A 1 84 ? 9.042 -7.632 -21.244 1.00 85.38 84 ASP A C 1
ATOM 685 O O . ASP A 1 84 ? 9.266 -6.421 -21.327 1.00 85.38 84 ASP A O 1
ATOM 689 N N . LYS A 1 85 ? 9.928 -8.503 -21.736 1.00 75.38 85 LYS A N 1
ATOM 690 C CA . LYS A 1 85 ? 11.190 -8.056 -22.359 1.00 75.38 85 LYS A CA 1
ATOM 691 C C . LYS A 1 85 ? 10.950 -7.134 -23.562 1.00 75.38 85 LYS A C 1
ATOM 693 O O . LYS A 1 85 ? 11.793 -6.293 -23.858 1.00 75.38 85 LYS A O 1
ATOM 698 N N . GLN A 1 86 ? 9.825 -7.305 -24.253 1.00 69.94 86 GLN A N 1
ATOM 699 C CA . GLN A 1 86 ? 9.461 -6.499 -25.415 1.00 69.94 86 GLN A CA 1
ATOM 700 C C . GLN A 1 86 ? 9.018 -5.096 -24.983 1.00 69.94 86 GLN A C 1
ATOM 702 O O . GLN A 1 86 ? 9.507 -4.118 -25.543 1.00 69.94 86 GLN A O 1
ATOM 707 N N . GLY A 1 87 ? 8.191 -4.985 -23.938 1.00 68.94 87 GLY A N 1
ATOM 708 C CA . GLY A 1 87 ? 7.755 -3.730 -23.331 1.00 68.94 87 GLY A CA 1
ATOM 709 C C . GLY A 1 87 ? 8.900 -2.893 -22.764 1.00 68.94 87 GLY A C 1
ATOM 710 O O . GLY A 1 87 ? 8.916 -1.678 -22.958 1.00 68.94 87 GLY A O 1
ATOM 711 N N . ARG A 1 88 ? 9.902 -3.534 -22.148 1.00 71.12 88 ARG A N 1
ATOM 712 C CA . ARG A 1 88 ? 11.092 -2.846 -21.607 1.00 71.12 88 ARG A CA 1
ATOM 713 C C . ARG A 1 88 ? 12.008 -2.257 -22.673 1.00 71.12 88 ARG A C 1
ATOM 715 O O . ARG A 1 88 ? 12.614 -1.217 -22.451 1.00 71.12 88 ARG A O 1
ATOM 722 N N . ASN A 1 89 ? 12.093 -2.908 -23.831 1.00 70.75 89 ASN A N 1
ATOM 723 C CA . ASN A 1 89 ? 12.976 -2.499 -24.925 1.00 70.75 89 ASN A CA 1
ATOM 724 C C . ASN A 1 89 ? 12.296 -1.583 -25.950 1.00 70.75 89 ASN A C 1
ATOM 726 O O . ASN A 1 89 ? 12.898 -1.260 -26.977 1.00 70.75 89 ASN A O 1
ATOM 730 N N . ARG A 1 90 ? 11.051 -1.148 -25.709 1.00 69.94 90 ARG A N 1
ATOM 731 C CA . ARG A 1 90 ? 10.409 -0.176 -26.594 1.00 69.94 90 ARG A CA 1
ATOM 732 C C . ARG A 1 90 ? 11.123 1.162 -26.453 1.00 69.94 90 ARG A C 1
ATOM 734 O O . ARG A 1 90 ? 10.928 1.877 -25.473 1.00 69.94 90 ARG A O 1
ATOM 741 N N . LYS A 1 91 ? 11.913 1.525 -27.461 1.00 72.31 91 LYS A N 1
ATOM 742 C CA . LYS A 1 91 ? 12.354 2.909 -27.621 1.00 72.31 91 LYS A CA 1
ATOM 743 C C . LYS A 1 91 ? 11.113 3.767 -27.834 1.00 72.31 91 LYS A C 1
ATOM 745 O O . LYS A 1 91 ? 10.356 3.541 -28.780 1.00 72.31 91 LYS A O 1
ATOM 750 N N . ILE A 1 92 ? 10.889 4.726 -26.943 1.00 70.56 92 ILE A N 1
ATOM 751 C CA . ILE A 1 92 ? 9.981 5.826 -27.251 1.00 70.56 92 ILE A CA 1
ATOM 752 C C . ILE A 1 92 ? 10.639 6.558 -28.419 1.00 70.56 92 ILE A C 1
ATOM 754 O O . ILE A 1 92 ? 11.824 6.873 -28.353 1.00 70.56 92 ILE A O 1
ATOM 758 N N . ARG A 1 93 ? 9.919 6.704 -29.534 1.00 71.25 93 ARG A N 1
ATOM 759 C CA . ARG A 1 93 ? 10.445 7.439 -30.685 1.00 71.25 93 ARG A CA 1
ATOM 760 C C . ARG A 1 93 ? 10.658 8.880 -30.247 1.00 71.25 93 ARG A C 1
ATOM 762 O O . ARG A 1 93 ? 9.703 9.524 -29.813 1.00 71.25 93 ARG A O 1
ATOM 769 N N . ASP A 1 94 ? 11.891 9.350 -30.356 1.00 68.81 94 ASP A N 1
ATOM 770 C CA . ASP A 1 94 ? 12.204 10.758 -30.181 1.00 68.81 94 ASP A CA 1
ATOM 771 C C . ASP A 1 94 ? 11.591 11.503 -31.366 1.00 68.81 94 ASP A C 1
ATOM 773 O O . ASP A 1 94 ? 12.088 11.434 -3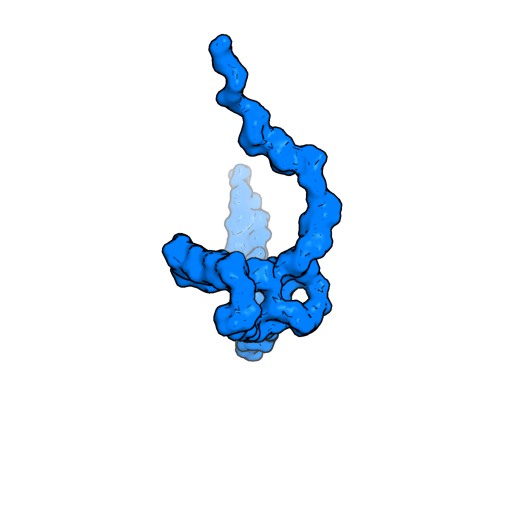2.489 1.00 68.81 94 ASP A O 1
ATOM 777 N N . PHE A 1 95 ? 10.467 12.180 -31.134 1.00 67.81 95 PHE A N 1
ATOM 778 C CA . PHE A 1 95 ? 9.915 13.090 -32.126 1.00 67.81 95 PHE A CA 1
ATOM 779 C C . PHE A 1 95 ? 10.883 14.258 -32.269 1.00 67.81 95 PHE A C 1
ATOM 781 O O . PHE A 1 95 ? 11.023 15.082 -31.363 1.00 67.81 95 PHE A O 1
ATOM 788 N N . SER A 1 96 ? 11.563 14.327 -33.408 1.00 67.19 96 SER A N 1
ATOM 789 C CA . SER A 1 96 ? 12.373 15.490 -33.743 1.00 67.19 96 SER A CA 1
ATOM 790 C C . SER A 1 96 ? 11.444 16.549 -34.323 1.00 67.19 96 SER A C 1
ATOM 792 O O . SER A 1 96 ? 10.798 16.345 -35.351 1.00 67.19 96 SER A O 1
ATOM 794 N N . VAL A 1 97 ? 11.346 17.679 -33.622 1.00 72.62 97 VAL A N 1
ATOM 795 C CA . VAL A 1 97 ? 10.625 18.857 -34.104 1.00 72.62 97 VAL A CA 1
ATOM 796 C C . VAL A 1 97 ? 11.639 19.775 -34.757 1.00 72.62 97 VAL A C 1
ATOM 798 O O . VAL A 1 97 ? 12.525 20.303 -34.083 1.00 72.62 97 VAL A O 1
ATOM 801 N N . THR A 1 98 ? 11.511 19.969 -36.065 1.00 74.12 98 THR A N 1
ATOM 802 C CA . THR A 1 98 ? 12.362 20.913 -36.792 1.00 74.12 98 THR A CA 1
ATOM 803 C C . THR A 1 98 ? 11.579 22.192 -37.085 1.00 74.12 98 THR A C 1
ATOM 805 O O . THR A 1 98 ? 10.511 22.134 -37.700 1.00 74.12 98 THR A O 1
ATOM 808 N N . PRO A 1 99 ? 12.050 23.362 -36.612 1.00 72.94 99 PRO A N 1
ATOM 809 C CA . PRO A 1 99 ? 11.456 24.631 -36.989 1.00 72.94 99 PRO A CA 1
ATOM 810 C C . PRO A 1 99 ? 11.900 24.999 -38.406 1.00 72.94 99 PRO A C 1
ATOM 812 O O . PRO A 1 99 ? 13.083 25.223 -38.660 1.00 72.94 99 PRO A O 1
ATOM 815 N N . ILE A 1 100 ? 10.939 25.091 -39.317 1.00 75.56 100 ILE A N 1
ATOM 816 C CA . ILE A 1 100 ? 11.133 25.571 -40.684 1.00 75.56 100 ILE A CA 1
ATOM 817 C C . ILE A 1 100 ? 10.639 27.018 -40.747 1.00 75.56 100 ILE A C 1
ATOM 819 O O . ILE A 1 100 ? 9.558 27.346 -40.244 1.00 75.56 100 ILE A O 1
ATOM 823 N N . ARG A 1 101 ? 11.448 27.911 -41.327 1.00 69.19 101 ARG A N 1
ATOM 824 C CA . ARG A 1 101 ? 11.108 29.328 -41.491 1.00 69.19 101 ARG A CA 1
ATOM 825 C C . ARG A 1 101 ? 10.954 29.656 -42.968 1.00 69.19 101 ARG A C 1
ATOM 827 O O . ARG A 1 101 ? 11.950 29.888 -43.646 1.00 69.19 101 ARG A O 1
ATOM 834 N N . ASP A 1 102 ? 9.709 29.801 -43.405 1.00 77.06 102 ASP A N 1
ATOM 835 C CA . ASP A 1 102 ? 9.382 30.170 -44.780 1.00 77.06 102 ASP A CA 1
ATOM 836 C C . ASP A 1 102 ? 8.717 31.538 -44.799 1.00 77.06 102 ASP A C 1
ATOM 838 O O . ASP A 1 102 ? 7.678 31.733 -44.171 1.00 77.06 102 ASP A O 1
ATOM 842 N N . ASN A 1 103 ? 9.318 32.488 -45.521 1.00 62.81 103 ASN A N 1
ATOM 843 C CA . ASN A 1 103 ? 8.704 33.751 -45.951 1.00 62.81 103 ASN A CA 1
ATOM 844 C C . ASN A 1 103 ? 7.777 34.395 -44.899 1.00 62.81 103 ASN A C 1
ATOM 846 O O . ASN A 1 103 ? 6.624 34.719 -45.173 1.00 62.81 103 ASN A O 1
ATOM 850 N N . ASN A 1 104 ? 8.316 34.577 -43.687 1.00 70.38 104 ASN A N 1
ATOM 851 C CA . ASN A 1 104 ? 7.682 35.198 -42.515 1.00 70.38 104 ASN A CA 1
ATOM 852 C C . ASN A 1 104 ? 6.750 34.320 -41.650 1.00 70.38 104 ASN A C 1
ATOM 854 O O . ASN A 1 104 ? 6.119 34.833 -40.730 1.00 70.38 104 ASN A O 1
ATOM 858 N N . THR A 1 105 ? 6.710 33.004 -41.871 1.00 60.22 105 THR A N 1
ATOM 859 C CA . THR A 1 105 ? 5.978 32.035 -41.036 1.00 60.22 105 THR A CA 1
ATOM 860 C C . THR A 1 105 ? 6.944 31.013 -40.433 1.00 60.22 105 THR A C 1
ATOM 862 O O . THR A 1 105 ? 7.783 30.458 -41.139 1.00 60.22 105 THR A O 1
ATOM 865 N N . LEU A 1 106 ? 6.830 30.753 -39.127 1.00 70.62 106 LEU A N 1
ATOM 866 C CA . LEU A 1 106 ? 7.491 29.621 -38.470 1.00 70.62 106 LEU A CA 1
ATOM 867 C C . LEU A 1 106 ? 6.522 28.440 -38.448 1.00 70.62 106 LEU A C 1
ATOM 869 O O . LEU A 1 106 ? 5.421 28.556 -37.906 1.00 70.62 106 LEU A O 1
ATOM 873 N N . ARG A 1 107 ? 6.923 27.314 -39.034 1.00 72.19 107 ARG A N 1
ATOM 874 C CA . ARG A 1 107 ? 6.189 26.047 -38.965 1.00 72.19 107 ARG A CA 1
ATOM 875 C C . ARG A 1 107 ? 7.050 25.004 -38.272 1.00 72.19 107 ARG A C 1
ATOM 877 O O . ARG A 1 107 ? 8.268 25.007 -38.405 1.00 72.19 107 ARG A O 1
ATOM 884 N N . LEU A 1 108 ? 6.406 24.140 -37.499 1.00 75.06 108 LEU A N 1
ATOM 885 C CA . LEU A 1 108 ? 7.051 23.002 -36.860 1.00 75.06 108 LEU A CA 1
ATOM 886 C C . LEU A 1 108 ? 6.678 21.760 -37.661 1.00 75.06 108 LEU A C 1
ATOM 888 O O . LEU A 1 108 ? 5.494 21.426 -37.733 1.00 75.06 108 LEU A O 1
ATOM 892 N N . GLU A 1 109 ? 7.663 21.100 -38.261 1.00 74.06 109 GLU A N 1
ATOM 893 C CA . GLU A 1 109 ? 7.452 19.787 -38.867 1.00 74.06 109 GLU A CA 1
ATOM 894 C C . GLU A 1 109 ? 7.892 18.688 -37.903 1.00 74.06 109 GLU A C 1
ATOM 896 O O . GLU A 1 109 ? 8.954 18.763 -37.273 1.00 74.06 109 GLU A O 1
ATOM 901 N N . PHE A 1 110 ? 7.023 17.686 -37.764 1.00 73.56 110 PHE A N 1
ATOM 902 C CA . PHE A 1 110 ? 7.258 16.498 -36.957 1.00 73.56 110 PHE A CA 1
ATOM 903 C C . PHE A 1 110 ? 7.704 15.371 -37.882 1.00 73.56 110 PHE A C 1
ATOM 905 O O . PHE A 1 110 ? 6.926 14.928 -38.729 1.00 73.56 110 PHE A O 1
ATOM 912 N N . THR A 1 111 ? 8.924 14.884 -37.684 1.00 64.75 111 THR A N 1
ATOM 913 C CA . THR A 1 111 ? 9.447 13.723 -38.413 1.00 64.75 111 THR A CA 1
ATOM 914 C C . THR A 1 111 ? 9.460 12.505 -37.486 1.00 64.75 111 THR A C 1
ATOM 916 O O . THR A 1 111 ? 9.758 12.632 -36.295 1.00 64.75 111 THR A O 1
ATOM 919 N N . LEU A 1 112 ? 9.061 11.345 -38.024 1.00 65.12 112 LEU A N 1
ATOM 920 C CA . LEU A 1 112 ? 9.025 10.051 -37.324 1.00 65.12 112 LEU A CA 1
ATOM 921 C C . LEU A 1 112 ? 10.355 9.303 -37.382 1.00 65.12 112 LEU A C 1
ATOM 923 O O . LEU A 1 112 ? 11.047 9.423 -38.416 1.00 65.12 112 LEU A O 1
#

Solvent-accessible surface area (backbone atoms only — not comparable to full-atom values): 7286 Å² total; per-residue (Å²): 136,88,89,87,90,71,76,80,74,61,69,79,75,76,74,59,88,75,51,57,69,69,35,71,35,60,45,62,89,54,82,84,46,48,36,32,55,64,42,84,72,85,79,64,74,89,75,45,52,77,67,55,44,50,47,39,54,46,26,30,76,75,69,77,40,62,43,48,61,52,65,56,26,30,82,58,55,52,69,67,92,76,70,51,75,67,70,71,66,57,74,76,80,75,71,48,71,46,79,45,79,54,97,93,44,82,45,75,46,80,48,132